Protein AF-A0AAE3DZ16-F1 (afdb_monomer)

Organism: NCBI:txid2885356

Mean predicted aligned error: 2.83 Å

Structure (mmCIF, N/CA/C/O backbone):
data_AF-A0AAE3DZ16-F1
#
_entry.id   AF-A0AAE3DZ16-F1
#
loop_
_atom_site.group_PDB
_atom_site.id
_atom_site.type_symbol
_atom_site.label_atom_id
_atom_site.label_alt_id
_atom_site.label_comp_id
_atom_site.label_asym_id
_atom_site.label_entity_id
_atom_site.label_seq_id
_atom_site.pdbx_PDB_ins_code
_atom_site.Cartn_x
_atom_site.Cartn_y
_atom_site.Cartn_z
_atom_site.occupancy
_atom_site.B_iso_or_equiv
_atom_site.auth_seq_id
_atom_site.auth_comp_id
_atom_site.auth_asym_id
_atom_site.auth_atom_id
_atom_site.pdbx_PDB_model_num
ATOM 1 N N . MET A 1 1 ? -18.936 -1.486 0.611 1.00 54.81 1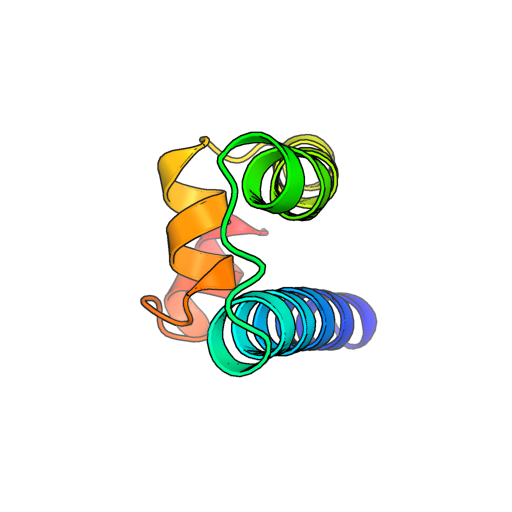 MET A N 1
ATOM 2 C CA . MET A 1 1 ? -18.227 -2.788 0.654 1.00 54.81 1 MET A CA 1
ATOM 3 C C . MET A 1 1 ? -17.776 -3.304 -0.711 1.00 54.81 1 MET A C 1
ATOM 5 O O . MET A 1 1 ? -16.580 -3.512 -0.849 1.00 54.81 1 MET A O 1
ATOM 9 N N . ASN A 1 2 ? -18.642 -3.442 -1.731 1.00 59.53 2 ASN A N 1
ATOM 10 C CA . ASN A 1 2 ? -18.220 -3.975 -3.048 1.00 59.53 2 ASN A CA 1
ATOM 11 C C . ASN A 1 2 ? -17.091 -3.184 -3.737 1.00 59.53 2 ASN A C 1
ATOM 13 O O . ASN A 1 2 ? -16.291 -3.776 -4.451 1.00 59.53 2 ASN A O 1
ATOM 17 N N . ASN A 1 3 ? -16.993 -1.870 -3.504 1.00 82.62 3 ASN A N 1
ATOM 18 C CA . ASN A 1 3 ? -15.912 -1.057 -4.071 1.00 82.62 3 ASN A CA 1
ATOM 19 C C . ASN A 1 3 ? -14.592 -1.190 -3.284 1.00 82.62 3 ASN A C 1
ATOM 21 O O . ASN A 1 3 ? -13.522 -1.173 -3.873 1.00 82.62 3 ASN A O 1
ATOM 25 N N . LEU A 1 4 ? -14.662 -1.411 -1.964 1.00 85.88 4 LEU A N 1
ATOM 26 C CA . LEU A 1 4 ? -13.488 -1.494 -1.088 1.00 85.88 4 LEU A CA 1
ATOM 27 C C . LEU A 1 4 ? -12.652 -2.747 -1.369 1.00 85.88 4 LEU A C 1
ATOM 29 O O . LEU A 1 4 ? -11.450 -2.655 -1.585 1.00 85.88 4 LEU A O 1
ATOM 33 N N . MET A 1 5 ? -13.297 -3.918 -1.421 1.00 89.62 5 MET A N 1
ATOM 34 C CA . MET A 1 5 ? -12.600 -5.176 -1.725 1.00 89.62 5 MET A CA 1
ATOM 35 C C . MET A 1 5 ? -11.978 -5.154 -3.122 1.00 89.62 5 MET A C 1
ATOM 37 O O . MET A 1 5 ? -10.902 -5.709 -3.331 1.00 89.62 5 MET A O 1
ATOM 41 N N . LYS A 1 6 ? -12.643 -4.487 -4.072 1.00 93.12 6 LYS A N 1
ATOM 42 C CA . LYS A 1 6 ? -12.118 -4.303 -5.421 1.00 93.12 6 LYS A CA 1
ATOM 43 C C . LYS A 1 6 ? -10.854 -3.444 -5.405 1.00 93.12 6 LYS A C 1
ATOM 45 O O . LYS A 1 6 ? -9.855 -3.854 -5.981 1.00 93.12 6 LYS A O 1
ATOM 50 N N . GLU A 1 7 ? -10.874 -2.310 -4.711 1.00 94.31 7 GLU A N 1
ATOM 51 C CA . GLU A 1 7 ? -9.709 -1.427 -4.597 1.00 94.31 7 GLU A CA 1
ATOM 52 C C . GLU A 1 7 ? -8.526 -2.094 -3.879 1.00 94.31 7 GLU A C 1
ATOM 54 O O . GLU A 1 7 ? -7.389 -1.965 -4.328 1.00 94.31 7 GLU A O 1
ATOM 59 N N . VAL A 1 8 ? -8.783 -2.859 -2.810 1.00 95.94 8 VAL A N 1
ATOM 60 C CA . VAL A 1 8 ? -7.752 -3.664 -2.129 1.00 95.94 8 VAL A CA 1
ATOM 61 C C . VAL A 1 8 ? -7.154 -4.694 -3.091 1.00 95.94 8 VAL A C 1
ATOM 63 O O . VAL A 1 8 ? -5.933 -4.789 -3.212 1.00 95.94 8 VAL A O 1
ATOM 66 N N . GLY A 1 9 ? -7.998 -5.424 -3.824 1.00 96.31 9 GLY A N 1
ATOM 67 C CA . GLY A 1 9 ? -7.543 -6.403 -4.810 1.00 96.31 9 GLY A CA 1
ATOM 68 C C . GLY A 1 9 ? -6.750 -5.771 -5.958 1.00 96.31 9 GLY A C 1
ATOM 69 O O . GLY A 1 9 ? -5.746 -6.325 -6.400 1.00 96.31 9 GLY A O 1
ATOM 70 N N . GLU A 1 10 ? -7.152 -4.591 -6.434 1.00 97.12 10 GLU A N 1
ATOM 71 C CA . GLU A 1 10 ? -6.411 -3.831 -7.447 1.00 97.12 10 GLU A CA 1
ATOM 72 C C . GLU A 1 10 ? -5.038 -3.382 -6.931 1.00 97.12 10 GLU A C 1
ATOM 74 O O . GLU A 1 10 ? -4.041 -3.550 -7.640 1.00 97.12 10 GLU A O 1
ATOM 79 N N . LEU A 1 11 ? -4.959 -2.880 -5.694 1.00 97.69 11 LEU A N 1
ATOM 80 C CA . LEU A 1 11 ? -3.698 -2.504 -5.051 1.00 97.69 11 LEU A CA 1
ATOM 81 C C . LEU A 1 11 ? -2.741 -3.700 -4.958 1.00 97.69 11 LEU A C 1
ATOM 83 O O . LEU A 1 11 ? -1.590 -3.600 -5.388 1.00 97.69 11 LEU A O 1
ATOM 87 N N . GLN A 1 12 ? -3.225 -4.834 -4.447 1.00 98.06 12 GLN A N 1
ATOM 88 C CA . GLN A 1 12 ? -2.435 -6.057 -4.287 1.00 98.06 12 GLN A CA 1
ATOM 89 C C . GLN A 1 12 ? -1.956 -6.612 -5.632 1.00 98.06 12 GLN A C 1
ATOM 91 O O . GLN A 1 12 ? -0.777 -6.932 -5.796 1.00 98.06 12 GLN A O 1
ATOM 96 N N . ASN A 1 13 ? -2.838 -6.653 -6.635 1.00 98.19 13 ASN A N 1
ATOM 97 C CA . ASN A 1 13 ? -2.483 -7.099 -7.982 1.00 98.19 13 ASN A CA 1
ATOM 98 C C . ASN A 1 13 ? -1.421 -6.200 -8.626 1.00 98.19 13 ASN A C 1
ATOM 100 O O . ASN A 1 13 ? -0.488 -6.694 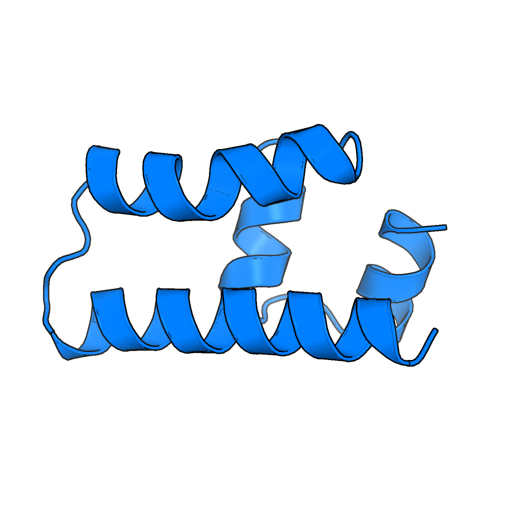-9.258 1.00 98.19 13 ASN A O 1
ATOM 104 N N . ASN A 1 14 ? -1.540 -4.880 -8.477 1.00 97.88 14 ASN A N 1
ATOM 105 C CA . ASN A 1 14 ? -0.564 -3.945 -9.032 1.00 97.88 14 ASN A CA 1
ATOM 106 C C . ASN A 1 14 ? 0.785 -4.029 -8.308 1.00 97.88 14 ASN A C 1
ATOM 108 O O . ASN A 1 14 ? 1.829 -3.956 -8.957 1.00 97.88 14 ASN A O 1
ATOM 112 N N . TYR A 1 15 ? 0.782 -4.258 -6.993 1.00 97.94 15 TYR A N 1
ATOM 113 C CA . TYR A 1 15 ? 2.008 -4.506 -6.237 1.00 97.94 15 TYR A CA 1
ATOM 114 C C . TYR A 1 15 ? 2.703 -5.789 -6.712 1.00 97.94 15 TYR A C 1
ATOM 116 O O . TYR A 1 15 ? 3.908 -5.790 -6.975 1.00 97.94 15 TYR A O 1
ATOM 124 N N . GLN A 1 16 ? 1.936 -6.867 -6.900 1.00 97.62 16 GLN A N 1
ATOM 125 C CA . GLN A 1 16 ? 2.457 -8.135 -7.403 1.00 97.62 16 GLN A CA 1
ATOM 126 C C . GLN A 1 16 ? 3.043 -7.988 -8.817 1.00 97.62 16 GLN A C 1
ATOM 128 O O . GLN A 1 16 ? 4.149 -8.463 -9.065 1.00 97.62 16 GLN A O 1
ATOM 133 N N . LYS A 1 17 ? 2.394 -7.232 -9.713 1.00 97.56 17 LYS A N 1
ATOM 134 C CA . LYS A 1 17 ? 2.942 -6.922 -11.047 1.00 97.56 17 LYS A CA 1
ATOM 135 C C . LYS A 1 17 ? 4.286 -6.199 -10.983 1.00 97.56 17 LYS A C 1
ATOM 137 O O . LYS A 1 17 ? 5.212 -6.578 -11.695 1.00 97.56 17 LYS A O 1
ATOM 142 N N . LEU A 1 18 ? 4.430 -5.190 -10.116 1.00 96.75 18 LEU A N 1
ATOM 143 C CA . LEU A 1 18 ? 5.715 -4.498 -9.939 1.00 96.75 18 LEU A CA 1
ATOM 144 C C . LEU A 1 18 ? 6.823 -5.465 -9.504 1.00 96.75 18 LEU A C 1
ATOM 146 O O . LEU A 1 18 ? 7.964 -5.343 -9.962 1.00 96.75 18 LEU A O 1
ATOM 150 N N . ARG A 1 19 ? 6.489 -6.427 -8.637 1.00 95.62 19 ARG A N 1
ATOM 151 C CA . ARG A 1 19 ? 7.407 -7.476 -8.185 1.00 95.62 19 ARG A CA 1
ATOM 152 C C . ARG A 1 19 ? 7.787 -8.426 -9.319 1.00 95.62 19 ARG A C 1
ATOM 154 O O . ARG A 1 19 ? 8.981 -8.648 -9.528 1.00 95.62 19 ARG A O 1
ATOM 161 N N . ASP A 1 20 ? 6.808 -8.933 -10.059 1.00 96.62 20 ASP A N 1
ATOM 162 C CA . ASP A 1 20 ? 7.013 -9.897 -11.147 1.00 96.62 20 ASP A CA 1
ATOM 163 C C . ASP A 1 20 ? 7.824 -9.294 -12.301 1.00 96.62 20 ASP A C 1
ATOM 165 O O . ASP A 1 20 ? 8.736 -9.926 -12.834 1.00 96.62 20 ASP A O 1
ATOM 169 N N . GLU A 1 21 ? 7.576 -8.024 -12.625 1.00 96.69 21 GLU A N 1
ATOM 170 C CA . GLU A 1 21 ? 8.304 -7.277 -13.656 1.00 96.69 21 GLU A CA 1
ATOM 171 C C . GLU A 1 21 ? 9.669 -6.744 -13.183 1.00 96.69 21 GLU A C 1
ATOM 173 O O . GLU A 1 21 ? 10.379 -6.095 -13.953 1.00 96.69 21 GLU A O 1
ATOM 178 N N . ARG A 1 22 ? 10.055 -6.986 -11.920 1.00 93.75 22 ARG A N 1
ATOM 179 C CA . ARG A 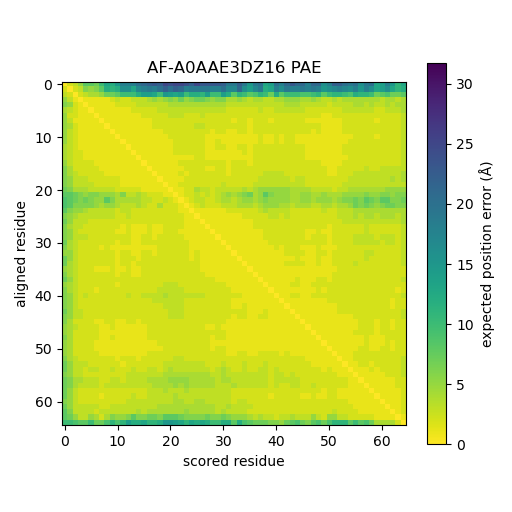1 22 ? 11.278 -6.451 -11.286 1.00 93.75 22 ARG A CA 1
ATOM 180 C C . ARG A 1 22 ? 11.376 -4.916 -11.333 1.00 93.75 22 ARG A C 1
ATOM 182 O O . ARG A 1 22 ? 12.469 -4.356 -11.375 1.00 93.75 22 ARG A O 1
ATOM 189 N N . ARG A 1 23 ? 10.237 -4.219 -11.273 1.00 93.69 23 ARG A N 1
ATOM 190 C CA . ARG A 1 23 ? 10.121 -2.744 -11.299 1.00 93.69 23 ARG A CA 1
ATOM 191 C C . ARG A 1 23 ? 9.950 -2.118 -9.909 1.00 93.69 23 ARG A C 1
ATOM 193 O O . ARG A 1 23 ? 9.493 -0.982 -9.786 1.00 93.69 23 ARG A O 1
ATOM 200 N N . MET A 1 24 ? 10.353 -2.834 -8.859 1.00 92.94 24 MET A N 1
ATOM 201 C CA . MET A 1 24 ? 10.230 -2.457 -7.442 1.00 92.94 24 MET A CA 1
ATOM 202 C C . MET A 1 24 ? 11.191 -1.334 -7.013 1.00 92.94 24 MET A C 1
ATOM 204 O O . MET A 1 24 ? 12.000 -1.485 -6.099 1.00 92.94 24 MET A O 1
ATOM 208 N N . THR A 1 25 ? 11.121 -0.181 -7.673 1.00 96.69 25 THR A N 1
ATOM 209 C CA . THR A 1 25 ? 11.823 1.024 -7.217 1.00 96.69 25 THR A CA 1
ATOM 210 C C . THR A 1 25 ? 11.056 1.677 -6.070 1.00 96.69 25 THR A C 1
ATOM 212 O O . THR A 1 25 ? 9.828 1.603 -6.017 1.00 96.69 25 THR A O 1
ATOM 215 N N . LYS A 1 26 ? 11.762 2.387 -5.176 1.00 94.94 26 LYS A N 1
ATOM 216 C CA . LYS A 1 26 ? 11.126 3.167 -4.098 1.00 94.94 26 LYS A CA 1
ATOM 217 C C . LYS A 1 26 ? 10.027 4.083 -4.644 1.00 94.94 26 LYS A C 1
ATOM 219 O O . LYS A 1 26 ? 8.943 4.130 -4.079 1.00 94.94 26 LYS A O 1
ATOM 224 N N . LYS A 1 27 ? 10.299 4.755 -5.768 1.00 97.12 27 LYS A N 1
ATOM 225 C CA . LYS A 1 27 ? 9.337 5.636 -6.435 1.00 97.12 27 LYS A CA 1
ATOM 226 C C . LYS A 1 27 ? 8.088 4.876 -6.891 1.00 97.12 27 LYS A C 1
ATOM 228 O O . LYS A 1 27 ? 7.001 5.275 -6.516 1.00 97.12 27 LYS A O 1
ATOM 233 N N . ALA A 1 28 ? 8.238 3.760 -7.609 1.00 97.19 28 ALA A N 1
ATOM 234 C CA . ALA A 1 28 ? 7.096 2.977 -8.094 1.00 97.19 28 ALA A CA 1
ATOM 235 C C . ALA A 1 28 ? 6.208 2.444 -6.956 1.00 97.19 28 ALA A C 1
ATOM 237 O O . ALA A 1 28 ? 4.987 2.430 -7.078 1.00 97.19 28 ALA A O 1
ATOM 238 N N . ILE A 1 29 ? 6.814 2.041 -5.834 1.00 97.12 29 ILE A N 1
ATOM 239 C CA . ILE A 1 29 ? 6.069 1.612 -4.643 1.00 97.12 29 ILE A CA 1
ATOM 240 C C . ILE A 1 29 ? 5.313 2.798 -4.035 1.00 97.12 29 ILE A C 1
ATOM 242 O O . ILE A 1 29 ? 4.130 2.673 -3.739 1.00 97.12 29 ILE A O 1
ATOM 246 N N . CYS A 1 30 ? 5.974 3.945 -3.861 1.00 97.31 30 CYS A N 1
ATOM 247 C CA . CYS A 1 30 ? 5.337 5.154 -3.341 1.00 97.31 30 CYS A CA 1
ATOM 248 C C . CYS A 1 30 ? 4.182 5.620 -4.239 1.00 97.31 30 CYS A C 1
ATOM 250 O O . CYS A 1 30 ? 3.095 5.857 -3.727 1.00 97.31 30 CYS A O 1
ATOM 252 N N . ASP A 1 31 ? 4.389 5.682 -5.555 1.00 97.81 31 ASP A N 1
ATOM 253 C CA . ASP A 1 31 ? 3.376 6.099 -6.533 1.00 97.81 31 ASP A CA 1
ATOM 254 C C . ASP A 1 31 ? 2.139 5.180 -6.498 1.00 97.81 31 ASP A C 1
ATOM 256 O O . ASP A 1 31 ? 1.018 5.644 -6.697 1.00 97.81 31 ASP A O 1
ATOM 260 N N . LEU A 1 32 ? 2.330 3.888 -6.205 1.00 97.56 32 LEU A N 1
ATOM 261 C CA . LEU A 1 32 ? 1.242 2.921 -6.053 1.00 97.56 32 LEU A CA 1
ATOM 262 C C . LEU A 1 32 ? 0.525 3.031 -4.696 1.00 97.56 32 LEU A C 1
ATOM 264 O O . LEU A 1 32 ? -0.701 2.982 -4.639 1.00 97.56 32 LEU A O 1
ATOM 268 N N . VAL A 1 33 ? 1.279 3.124 -3.598 1.00 97.50 33 VAL A N 1
ATOM 269 C CA . VAL A 1 33 ? 0.747 2.951 -2.235 1.00 97.50 33 VAL A CA 1
ATOM 270 C C . VAL A 1 33 ? 0.229 4.263 -1.636 1.00 97.50 33 VAL A C 1
ATOM 272 O O . VAL A 1 33 ? -0.776 4.240 -0.929 1.00 97.50 33 VAL A O 1
ATOM 275 N N . ILE A 1 34 ? 0.861 5.407 -1.928 1.00 97.56 34 ILE A N 1
ATOM 276 C CA . ILE A 1 34 ? 0.497 6.715 -1.349 1.00 97.56 34 ILE A CA 1
A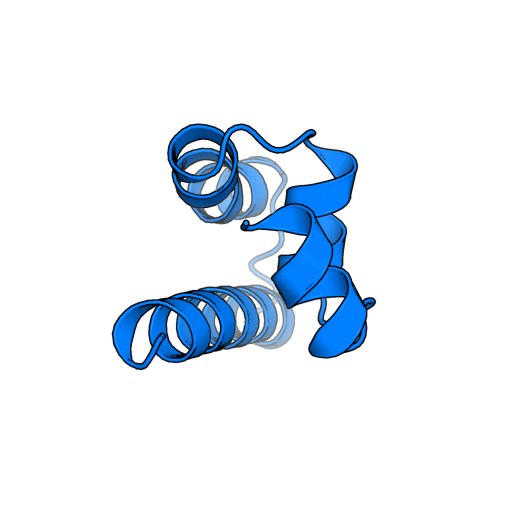TOM 277 C C . ILE A 1 34 ? -0.961 7.107 -1.640 1.00 97.56 34 ILE A C 1
ATOM 279 O O . ILE A 1 34 ? -1.650 7.487 -0.696 1.00 97.56 34 ILE A O 1
ATOM 283 N N . PRO A 1 35 ? -1.493 6.970 -2.873 1.00 97.62 35 PRO A N 1
ATOM 284 C CA . PRO A 1 35 ? -2.886 7.329 -3.136 1.00 97.62 35 PRO A CA 1
ATOM 285 C C . PRO A 1 35 ? -3.881 6.510 -2.306 1.00 97.62 35 PRO A C 1
ATOM 287 O O . PRO A 1 35 ? -4.877 7.043 -1.823 1.00 97.62 35 PRO A O 1
ATOM 290 N N . PHE A 1 36 ? -3.602 5.216 -2.113 1.00 96.69 36 PHE A N 1
ATOM 291 C CA . PHE A 1 36 ? -4.434 4.346 -1.285 1.00 96.69 36 PHE A CA 1
ATOM 292 C C . PHE A 1 36 ? -4.314 4.714 0.196 1.00 96.69 36 PHE A C 1
ATOM 294 O O . PHE A 1 36 ? -5.323 4.839 0.886 1.00 96.69 36 PHE A O 1
ATOM 301 N N . ARG A 1 37 ? -3.084 4.950 0.669 1.00 97.50 37 ARG A N 1
ATOM 302 C CA . ARG A 1 37 ? -2.805 5.418 2.029 1.00 97.50 37 ARG A CA 1
ATOM 303 C C . ARG A 1 37 ? -3.601 6.679 2.356 1.00 97.50 37 ARG A C 1
ATOM 305 O O . ARG A 1 37 ? -4.301 6.700 3.360 1.00 97.50 37 ARG A O 1
ATOM 312 N N . ASP A 1 38 ? -3.507 7.696 1.505 1.00 97.44 38 ASP A N 1
ATOM 313 C CA . ASP A 1 38 ? -4.127 9.003 1.738 1.00 97.44 38 ASP A CA 1
ATOM 314 C C . ASP A 1 38 ? -5.653 8.916 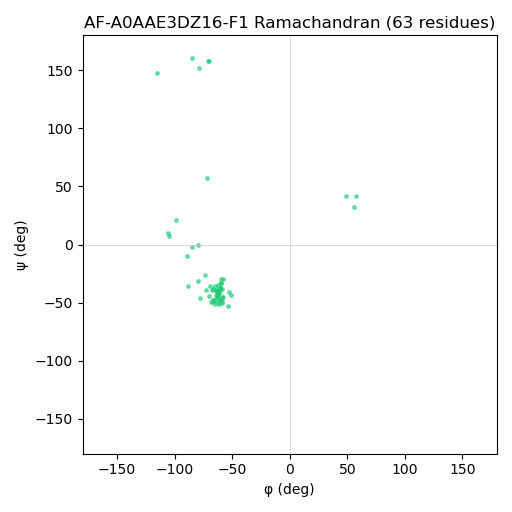1.697 1.00 97.44 38 ASP A C 1
ATOM 316 O O . ASP A 1 38 ? -6.331 9.520 2.525 1.00 97.44 38 ASP A O 1
ATOM 320 N N . LYS A 1 39 ? -6.203 8.110 0.779 1.00 95.62 39 LYS A N 1
ATOM 321 C CA . LYS A 1 39 ? -7.650 7.896 0.660 1.00 95.62 39 LYS A CA 1
ATOM 322 C C . LYS A 1 39 ? -8.269 7.302 1.925 1.00 95.62 39 LYS A C 1
ATOM 324 O O . LYS A 1 39 ? -9.385 7.674 2.277 1.00 95.62 39 LYS A O 1
ATOM 329 N N . TYR A 1 40 ? -7.559 6.386 2.577 1.00 95.06 40 TYR A N 1
ATOM 330 C CA . TYR A 1 40 ? -8.036 5.675 3.765 1.00 95.06 40 TYR A CA 1
ATOM 331 C C . TYR A 1 40 ? -7.379 6.159 5.064 1.00 95.06 40 TYR A C 1
ATOM 333 O O . TYR A 1 40 ? -7.553 5.538 6.106 1.00 95.06 40 TYR A O 1
ATOM 341 N N . ASN A 1 41 ? -6.633 7.269 5.010 1.00 95.75 41 ASN A N 1
ATOM 342 C CA . ASN A 1 41 ? -5.918 7.858 6.144 1.00 95.75 41 ASN A CA 1
ATOM 343 C C . ASN A 1 41 ? 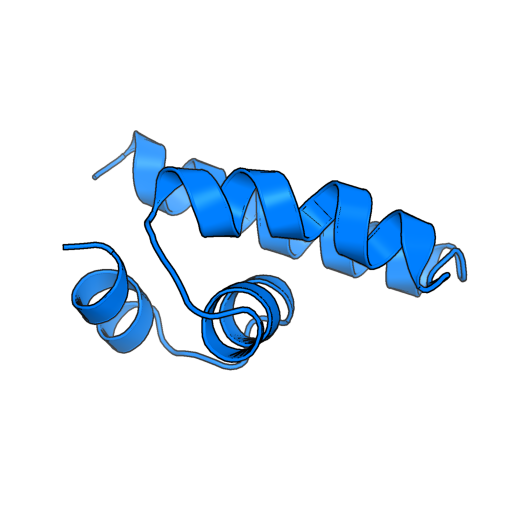-5.067 6.838 6.933 1.00 95.75 41 ASN A C 1
ATOM 345 O O . ASN A 1 41 ? -5.041 6.827 8.165 1.00 95.75 41 ASN A O 1
ATOM 349 N N . LEU A 1 42 ? 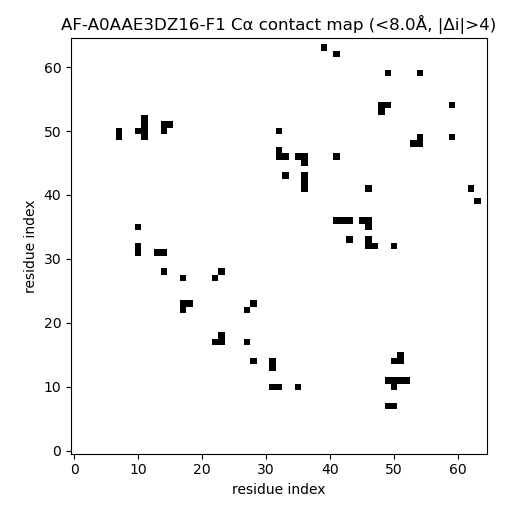-4.381 5.958 6.206 1.00 96.69 42 LEU A N 1
ATOM 350 C CA . LEU A 1 42 ? -3.537 4.913 6.776 1.00 96.69 42 LEU A CA 1
ATOM 351 C C . LEU A 1 42 ? -2.132 5.435 7.081 1.00 96.69 42 LEU A C 1
ATOM 353 O O . LEU A 1 42 ? -1.645 6.394 6.484 1.00 96.69 42 LEU A O 1
ATOM 357 N N . THR A 1 43 ? -1.416 4.729 7.948 1.00 97.56 43 THR A N 1
ATOM 358 C CA . THR A 1 43 ? 0.043 4.866 8.025 1.00 97.56 43 THR A CA 1
ATOM 359 C C . THR A 1 43 ? 0.718 4.241 6.800 1.00 97.56 43 THR A C 1
ATOM 361 O O . THR A 1 43 ? 0.173 3.334 6.162 1.00 97.56 43 THR A O 1
ATOM 364 N N . ASP A 1 44 ? 1.951 4.670 6.505 1.00 96.44 44 ASP A N 1
ATOM 365 C CA . ASP A 1 44 ? 2.777 4.062 5.450 1.00 96.44 44 ASP A CA 1
ATOM 366 C C . ASP A 1 44 ? 2.902 2.543 5.621 1.00 96.44 44 ASP A C 1
ATOM 368 O O . ASP A 1 44 ? 2.830 1.797 4.645 1.00 96.44 44 ASP A O 1
ATOM 372 N N . LEU A 1 45 ? 3.066 2.084 6.868 1.00 97.19 45 LEU A N 1
ATOM 373 C CA . LEU A 1 45 ? 3.193 0.667 7.187 1.00 97.19 45 LEU A CA 1
ATOM 374 C C . LEU A 1 45 ? 1.903 -0.091 6.864 1.00 97.19 45 LEU A C 1
ATOM 376 O O . LEU A 1 45 ? 1.961 -1.071 6.130 1.00 97.19 45 LEU A O 1
ATOM 380 N N . GLN A 1 46 ? 0.751 0.386 7.340 1.00 97.62 46 GLN A N 1
ATOM 381 C CA . GLN A 1 46 ? -0.540 -0.267 7.098 1.00 97.62 46 GLN A CA 1
ATOM 382 C C . GLN A 1 46 ? -0.847 -0.372 5.603 1.00 97.62 46 GLN A C 1
ATOM 384 O O . GLN A 1 46 ? -1.153 -1.456 5.111 1.00 97.62 46 GLN A O 1
ATOM 389 N N . ALA A 1 47 ? -0.708 0.723 4.850 1.00 97.56 47 ALA A N 1
ATOM 390 C CA . ALA A 1 47 ? -0.977 0.710 3.412 1.00 97.56 47 ALA A CA 1
ATOM 391 C C . ALA A 1 47 ? -0.063 -0.279 2.665 1.00 97.56 47 ALA A C 1
ATOM 393 O O . ALA A 1 47 ? -0.494 -0.973 1.741 1.00 97.56 47 ALA A O 1
ATOM 394 N N . LEU A 1 48 ? 1.194 -0.389 3.099 1.00 97.75 48 LEU A N 1
ATOM 395 C CA . LEU A 1 48 ? 2.163 -1.312 2.524 1.00 97.75 48 LEU A CA 1
ATOM 396 C C . LEU A 1 48 ? 1.884 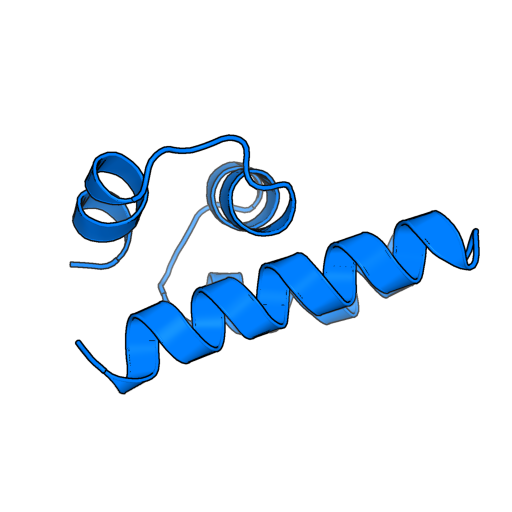-2.777 2.899 1.00 97.75 48 LEU A C 1
ATOM 398 O O . LEU A 1 48 ? 2.013 -3.643 2.036 1.00 97.75 48 LEU A O 1
ATOM 402 N N . GLN A 1 49 ? 1.462 -3.056 4.135 1.00 98.12 49 GLN A N 1
ATOM 403 C CA . GLN A 1 49 ? 1.029 -4.390 4.574 1.00 98.12 49 GLN A CA 1
ATOM 404 C C . GLN A 1 49 ? -0.194 -4.868 3.777 1.00 98.12 49 GLN A C 1
ATOM 406 O O . GLN A 1 49 ? -0.225 -6.010 3.313 1.00 98.12 49 GLN A O 1
ATOM 411 N N . ILE A 1 50 ? -1.165 -3.979 3.528 1.00 97.62 50 ILE A N 1
ATOM 412 C CA . ILE A 1 50 ? -2.329 -4.275 2.679 1.00 97.62 50 ILE A CA 1
ATOM 413 C C . ILE A 1 50 ? -1.881 -4.593 1.248 1.00 97.62 50 ILE A C 1
ATOM 415 O O . ILE A 1 50 ? -2.268 -5.630 0.708 1.00 97.62 50 ILE A O 1
ATOM 419 N N . ALA A 1 51 ? -1.031 -3.749 0.648 1.00 97.69 51 ALA A N 1
ATOM 420 C CA . ALA A 1 51 ? -0.528 -3.943 -0.716 1.00 97.69 51 ALA A CA 1
ATOM 421 C C . ALA A 1 51 ? 0.241 -5.263 -0.898 1.00 97.69 51 ALA A C 1
ATOM 423 O O . ALA A 1 51 ? 0.180 -5.876 -1.961 1.00 97.69 51 ALA A O 1
ATOM 424 N N . ARG A 1 52 ? 0.947 -5.719 0.141 1.00 97.31 52 ARG A N 1
ATOM 425 C CA . ARG A 1 52 ? 1.693 -6.987 0.145 1.00 97.31 52 ARG A CA 1
ATOM 426 C C . ARG A 1 52 ? 0.855 -8.211 0.500 1.00 97.31 52 ARG A C 1
ATOM 428 O O . ARG A 1 52 ? 1.396 -9.314 0.489 1.00 97.31 52 ARG A O 1
ATOM 435 N N . ASN A 1 53 ? -0.430 -8.026 0.801 1.00 96.75 53 ASN A N 1
ATOM 436 C CA . ASN A 1 53 ? -1.312 -9.085 1.283 1.00 96.75 53 ASN A CA 1
ATOM 437 C C . ASN A 1 53 ? -0.790 -9.751 2.575 1.00 96.75 53 ASN A C 1
ATOM 439 O O . ASN A 1 53 ? -0.811 -10.971 2.714 1.00 96.75 53 ASN A O 1
ATOM 443 N N . GLU A 1 54 ? -0.281 -8.939 3.507 1.00 97.62 54 GLU A N 1
ATOM 444 C CA . GLU A 1 54 ? 0.235 -9.387 4.812 1.00 97.62 54 GLU A CA 1
ATOM 445 C C . GLU A 1 54 ? -0.850 -9.416 5.907 1.00 97.62 54 GLU A C 1
ATOM 447 O O . GLU A 1 54 ? -0.603 -9.945 6.987 1.00 97.62 54 GLU A O 1
ATOM 452 N N . LEU A 1 55 ? -2.039 -8.864 5.637 1.00 95.44 55 LEU A N 1
ATOM 453 C CA . LEU A 1 55 ? -3.170 -8.792 6.568 1.00 95.44 55 LEU A CA 1
ATOM 454 C C . LEU A 1 55 ? -4.355 -9.618 6.062 1.00 95.44 55 LEU A C 1
ATOM 456 O O . LEU A 1 55 ? -4.605 -9.704 4.858 1.00 95.44 55 LEU A O 1
ATOM 460 N N . SER A 1 56 ? -5.121 -10.187 6.989 1.00 94.25 56 SER A N 1
ATOM 461 C CA . SER A 1 56 ? -6.394 -10.843 6.697 1.00 94.25 56 SER A CA 1
ATOM 462 C C . SER A 1 56 ? -7.474 -9.835 6.294 1.00 94.25 56 SER A C 1
ATOM 464 O O . SER A 1 56 ? -7.435 -8.662 6.660 1.00 94.25 56 SER A O 1
ATOM 466 N N . MET A 1 57 ? -8.508 -10.299 5.587 1.00 90.31 57 MET A N 1
ATOM 467 C CA . MET A 1 57 ? -9.633 -9.438 5.196 1.00 90.31 57 MET A CA 1
ATOM 468 C C . MET A 1 57 ? -10.366 -8.808 6.388 1.00 90.31 57 MET A C 1
ATOM 470 O O . MET A 1 57 ? -10.897 -7.710 6.246 1.00 90.31 57 MET A O 1
ATOM 474 N N . SER A 1 58 ? -10.396 -9.477 7.545 1.00 92.19 58 SER A N 1
ATOM 475 C CA . SER A 1 58 ? -10.950 -8.923 8.785 1.00 92.19 58 SER A CA 1
ATOM 476 C C . SER A 1 58 ? -10.118 -7.754 9.307 1.00 92.19 58 SER A C 1
ATOM 478 O O . SER A 1 58 ? -10.677 -6.694 9.559 1.00 92.19 58 SER A O 1
ATOM 480 N N . GLU A 1 59 ? -8.791 -7.899 9.374 1.00 94.44 59 GLU A N 1
ATOM 481 C CA . GLU A 1 59 ? -7.890 -6.817 9.802 1.00 94.44 59 GLU A CA 1
ATOM 482 C C . GLU A 1 59 ? -7.956 -5.631 8.833 1.00 94.44 59 GLU A C 1
ATOM 484 O O . GLU A 1 59 ? -8.004 -4.476 9.244 1.00 94.44 59 GLU A O 1
ATOM 489 N N . ILE A 1 60 ? -8.025 -5.907 7.528 1.00 94.50 60 I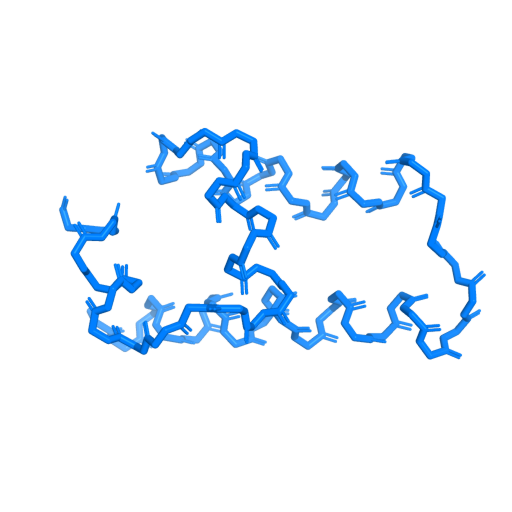LE A N 1
ATOM 490 C CA . ILE A 1 60 ? -8.201 -4.873 6.504 1.00 94.50 60 ILE A CA 1
ATOM 491 C C . ILE A 1 60 ? -9.537 -4.142 6.701 1.00 94.50 60 ILE A C 1
ATOM 493 O O . ILE A 1 60 ? -9.581 -2.921 6.613 1.00 94.50 60 ILE A O 1
ATOM 497 N N . ALA A 1 61 ? -10.627 -4.857 6.983 1.00 92.00 61 ALA A N 1
ATOM 498 C CA . ALA A 1 61 ? -11.926 -4.234 7.226 1.00 92.00 61 ALA A CA 1
ATOM 499 C C . ALA A 1 61 ? -11.934 -3.359 8.490 1.00 92.00 61 ALA A C 1
ATOM 501 O O . ALA A 1 61 ? -12.575 -2.314 8.488 1.00 92.00 61 ALA A O 1
ATOM 502 N N . GLU A 1 62 ? -11.211 -3.752 9.541 1.00 93.06 62 GLU A N 1
ATOM 503 C CA . GLU A 1 62 ? -11.047 -2.945 10.757 1.00 93.06 62 GLU A CA 1
ATOM 504 C C . GLU A 1 62 ? -10.243 -1.665 10.504 1.00 93.06 62 GLU A C 1
ATOM 506 O O . GLU A 1 62 ? -10.582 -0.616 11.043 1.00 93.06 62 GLU A O 1
ATOM 511 N N . LEU A 1 63 ? -9.211 -1.730 9.658 1.00 92.06 63 LEU A N 1
ATOM 512 C CA . LEU A 1 63 ? -8.377 -0.576 9.309 1.00 92.06 63 LEU A CA 1
ATOM 513 C C . LEU A 1 63 ? -9.058 0.427 8.371 1.00 92.06 63 LEU A C 1
ATOM 515 O O . LEU A 1 63 ? -8.663 1.589 8.341 1.00 92.06 63 LEU A O 1
ATOM 519 N N . LEU A 1 64 ? -10.015 -0.031 7.562 1.00 88.44 64 LEU A N 1
ATOM 520 C CA . LEU A 1 64 ? -10.665 0.763 6.513 1.00 88.44 64 LEU A CA 1
ATOM 521 C C . LEU A 1 64 ? -12.094 1.213 6.882 1.00 88.44 64 LEU A C 1
ATOM 523 O O . LEU A 1 64 ? -12.798 1.730 6.009 1.00 88.44 64 LEU A O 1
ATOM 527 N N . ASN A 1 65 ? -12.525 0.982 8.129 1.00 77.50 65 ASN A N 1
ATOM 528 C CA . ASN A 1 65 ? -13.840 1.359 8.670 1.00 77.50 65 ASN A CA 1
ATOM 529 C C . ASN A 1 65 ? -13.848 2.746 9.320 1.00 77.50 65 ASN A C 1
ATOM 531 O O . ASN A 1 65 ? -12.857 3.100 9.994 1.00 77.50 65 ASN A O 1
#

pLDDT: mean 94.11, std 7.57, range [54.81, 98.19]

Sequence (65 aa):
MNNLMKEVGELQNNYQKLRDERRMTKKAICDLVIPFRDKYNLTDLQALQIARNELSMSEIAELLN

Solvent-accessible surface area (backbone atoms only — not comparable to full-atom values): 3732 Å² total; per-residue (Å²): 108,81,65,55,59,49,52,51,51,50,44,27,53,51,45,49,48,31,57,75,70,70,53,75,44,74,65,56,50,46,71,63,38,48,64,57,15,63,74,56,71,46,51,76,65,56,32,48,36,50,32,69,65,73,58,54,73,66,59,50,50,64,66,69,103

Foldseek 3Di:
DVVLVVLLVVLQVLLVVCVVVVVPDPVSNCVSQVVVCVVQVHDPVVSVCSNPVVDDPVVVVVSRD

Secondary structure (DSSP, 8-state):
-HHHHHHHHHHHHHHHHHHHTT---HHHHHHHHHHHHHHTT--HHHHHHHHTT-S-HHHHHHHT-

Radius of gyration: 11.23 Å; Cα contacts (8 Å, |Δi|>4): 41; chains: 1; bounding box: 30×20×24 Å